Protein AF-A0AAV0WDA2-F1 (afdb_monomer_lite)

Sequence (108 aa):
MHHARWMSKAIYCLKIFIVRQEFKINKREYDSVRDICIFIVRCYVKAWFNAPNACVAPRQDLQFLRDLYAYKTIDEKLSEVTQKKFINHLWYLFPESVGFAFFDSDIF

Secondary structure (DSSP, 8-state):
--TTHHHHHHHHHHHHHHTGGGS---HHHHHHHHHHHHHIIIIIHHHHHHTT-TTTHHHHHHHHHHHHHHHTTT-HHHHHHHHHHHHTTGGG-SHHHHGGGGG-TTT-

pLDDT: mean 89.72, std 11.01, range [35.59, 97.31]

Structure (mmCIF, N/CA/C/O backbone):
data_AF-A0AAV0WDA2-F1
#
_entry.id   AF-A0AAV0WDA2-F1
#
loop_
_atom_site.group_PDB
_atom_site.id
_atom_site.type_symbol
_atom_site.label_atom_id
_atom_site.label_alt_id
_atom_site.label_comp_id
_atom_site.label_asym_id
_atom_site.label_entity_id
_atom_site.label_seq_id
_atom_site.pdbx_PDB_ins_code
_atom_site.Cartn_x
_atom_site.Cartn_y
_atom_site.Cartn_z
_atom_site.occupancy
_atom_site.B_iso_or_equiv
_atom_site.auth_seq_id
_atom_site.auth_comp_id
_atom_site.auth_asym_id
_atom_site.auth_atom_id
_atom_site.pdbx_PDB_model_num
ATOM 1 N N . MET A 1 1 ? 19.335 -7.740 2.708 1.00 35.59 1 MET A N 1
ATOM 2 C CA . MET A 1 1 ? 18.811 -8.717 3.696 1.00 35.59 1 MET A CA 1
ATOM 3 C C . MET A 1 1 ? 18.031 -7.937 4.768 1.00 35.59 1 MET A C 1
ATOM 5 O O . MET A 1 1 ? 18.664 -7.206 5.506 1.00 35.59 1 MET A O 1
ATOM 9 N N . HIS A 1 2 ? 16.703 -7.852 4.910 1.00 41.25 2 HIS A N 1
ATOM 10 C CA . HIS A 1 2 ? 15.497 -8.270 4.186 1.00 41.25 2 HIS A CA 1
ATOM 11 C C . HIS A 1 2 ? 14.549 -7.047 4.143 1.00 41.25 2 HIS A C 1
ATOM 13 O O . HIS A 1 2 ? 14.197 -6.508 5.194 1.00 41.25 2 HIS A O 1
ATOM 19 N N . HIS A 1 3 ? 14.049 -6.663 2.966 1.00 46.56 3 HIS A N 1
ATOM 20 C CA . HIS A 1 3 ? 12.978 -5.661 2.802 1.00 46.56 3 HIS A CA 1
ATOM 21 C C . HIS A 1 3 ? 11.584 -6.169 3.259 1.00 46.56 3 HIS A C 1
ATOM 23 O O . HIS A 1 3 ? 10.570 -5.516 3.042 1.00 46.56 3 HIS A O 1
ATOM 29 N N . ALA A 1 4 ? 11.526 -7.302 3.973 1.00 52.19 4 ALA A N 1
ATOM 30 C CA . ALA A 1 4 ? 10.305 -7.961 4.453 1.00 52.19 4 ALA A CA 1
ATOM 31 C C . ALA A 1 4 ? 9.660 -7.309 5.697 1.00 52.19 4 ALA A C 1
ATOM 33 O O . ALA A 1 4 ? 8.603 -7.743 6.154 1.00 52.19 4 ALA A O 1
ATOM 34 N N . ARG A 1 5 ? 10.278 -6.267 6.276 1.00 62.31 5 ARG A N 1
ATOM 35 C CA . ARG A 1 5 ? 9.825 -5.663 7.546 1.00 62.31 5 ARG A CA 1
ATOM 36 C C . ARG A 1 5 ? 8.466 -4.969 7.468 1.00 62.31 5 ARG A C 1
ATOM 38 O O . ARG A 1 5 ? 7.847 -4.781 8.510 1.00 62.31 5 ARG A O 1
ATOM 45 N N . TRP A 1 6 ? 8.024 -4.543 6.286 1.00 82.44 6 TRP A N 1
ATOM 46 C CA . TRP A 1 6 ? 6.726 -3.879 6.142 1.00 82.44 6 TRP A CA 1
ATOM 47 C C . TRP A 1 6 ? 5.584 -4.871 5.895 1.00 82.44 6 TRP A C 1
ATOM 49 O O . TRP A 1 6 ? 4.530 -4.735 6.507 1.00 82.44 6 TRP A O 1
ATOM 59 N N . MET A 1 7 ? 5.822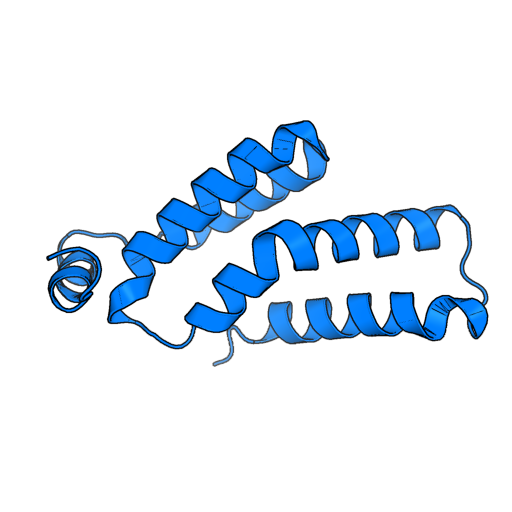 -5.933 5.119 1.00 88.19 7 MET A N 1
ATOM 60 C CA . MET A 1 7 ? 4.832 -6.990 4.868 1.00 88.19 7 MET A CA 1
ATOM 61 C C . MET A 1 7 ? 4.371 -7.656 6.171 1.00 88.19 7 MET A C 1
ATOM 63 O O . MET A 1 7 ? 3.175 -7.791 6.415 1.00 88.19 7 MET A O 1
ATOM 67 N N . SER A 1 8 ? 5.310 -8.008 7.057 1.00 90.12 8 SER A N 1
ATOM 68 C CA . SER A 1 8 ? 4.970 -8.614 8.350 1.00 90.12 8 SER A CA 1
ATOM 69 C C . SER A 1 8 ? 4.148 -7.678 9.241 1.00 90.12 8 SER A C 1
ATOM 71 O O . SER A 1 8 ? 3.209 -8.128 9.896 1.00 90.12 8 SER A O 1
ATOM 73 N N . LYS A 1 9 ? 4.443 -6.371 9.222 1.00 92.19 9 LYS A N 1
ATOM 74 C CA . LYS A 1 9 ? 3.654 -5.350 9.927 1.00 92.19 9 LYS A CA 1
ATOM 75 C 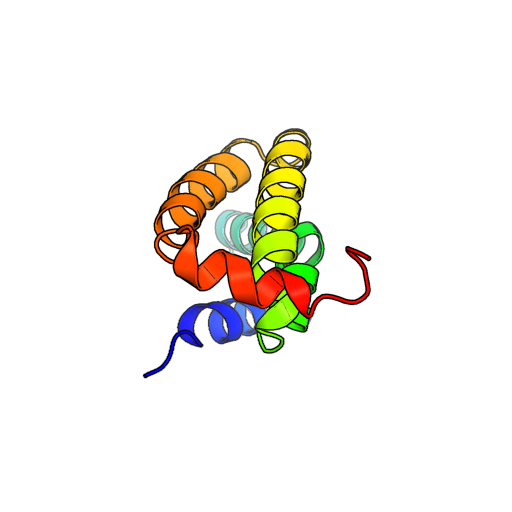C . LYS A 1 9 ? 2.252 -5.216 9.342 1.00 92.19 9 LYS A C 1
ATOM 77 O O . LYS A 1 9 ? 1.300 -5.160 10.110 1.00 92.19 9 LYS A O 1
ATOM 82 N N . ALA A 1 10 ? 2.117 -5.232 8.016 1.00 93.75 10 ALA A N 1
ATOM 83 C CA . ALA A 1 10 ? 0.819 -5.182 7.353 1.00 93.75 10 ALA A CA 1
ATOM 84 C C . ALA A 1 10 ? -0.063 -6.377 7.752 1.00 93.75 10 ALA A C 1
ATOM 86 O O . ALA A 1 10 ? -1.198 -6.191 8.189 1.00 93.75 10 ALA A O 1
ATOM 87 N N . ILE A 1 11 ? 0.486 -7.597 7.709 1.00 95.00 11 ILE A N 1
ATOM 88 C CA . ILE A 1 11 ? -0.211 -8.806 8.176 1.00 95.00 11 ILE A CA 1
ATOM 89 C C . ILE A 1 11 ? -0.600 -8.674 9.653 1.00 95.00 11 ILE A C 1
ATOM 91 O O . ILE A 1 11 ? -1.702 -9.056 10.037 1.00 95.00 11 ILE A O 1
ATOM 95 N N . TYR A 1 12 ? 0.289 -8.141 10.493 1.00 94.56 12 TYR A N 1
ATOM 96 C CA . TYR A 1 12 ? 0.017 -7.983 11.918 1.00 94.56 12 TYR A CA 1
ATOM 97 C C . TYR A 1 12 ? -1.115 -6.984 12.189 1.00 94.56 12 TYR A C 1
ATOM 99 O O . TYR A 1 12 ? -2.008 -7.290 12.974 1.00 94.56 12 TYR A O 1
ATOM 107 N N . CYS A 1 13 ? -1.143 -5.843 11.495 1.00 94.88 13 CYS A N 1
ATOM 108 C CA . CYS A 1 13 ? -2.250 -4.887 11.574 1.00 94.88 13 CYS A CA 1
ATOM 109 C C . CYS A 1 13 ? -3.584 -5.533 11.174 1.00 94.88 13 CYS A C 1
ATOM 111 O O . CYS A 1 13 ? -4.563 -5.396 11.906 1.00 94.88 13 CYS A O 1
ATOM 113 N N . LEU A 1 14 ? -3.604 -6.300 10.076 1.00 96.62 14 LEU A N 1
ATOM 114 C CA . LEU A 1 14 ? -4.795 -7.041 9.645 1.00 96.62 14 LEU A CA 1
ATOM 115 C C . LEU A 1 14 ? -5.251 -8.047 10.708 1.00 96.62 14 LEU A C 1
ATOM 117 O O . LEU A 1 14 ? -6.436 -8.109 11.024 1.00 96.62 14 LEU A O 1
ATOM 121 N N . LYS A 1 15 ? -4.316 -8.801 11.301 1.00 96.44 15 LYS A N 1
ATOM 122 C CA . LYS A 1 15 ? -4.618 -9.736 12.393 1.00 96.44 15 LYS A CA 1
ATOM 123 C C . LYS A 1 15 ? -5.224 -9.015 13.592 1.00 96.44 15 LYS A C 1
ATOM 125 O O . LYS A 1 15 ? -6.297 -9.418 14.024 1.00 96.44 15 LYS A O 1
ATOM 130 N N . ILE A 1 16 ? -4.592 -7.939 14.078 1.00 96.06 16 ILE A N 1
ATOM 131 C CA . ILE A 1 16 ? -5.128 -7.128 15.185 1.00 96.06 16 ILE A CA 1
ATOM 132 C C . ILE A 1 16 ? -6.560 -6.705 14.871 1.00 96.06 16 ILE A C 1
ATOM 134 O O . ILE A 1 16 ? -7.430 -6.836 15.724 1.00 96.06 16 ILE A O 1
ATOM 138 N N . PHE A 1 17 ? -6.822 -6.235 13.650 1.00 96.56 17 PHE A N 1
ATOM 139 C CA . PHE A 1 17 ? -8.159 -5.806 13.269 1.00 96.56 17 PHE A CA 1
ATOM 140 C C . PHE A 1 17 ? -9.165 -6.962 13.238 1.00 96.56 17 PHE A C 1
ATOM 142 O O . PHE A 1 17 ? -10.296 -6.791 13.685 1.00 96.56 17 PHE A O 1
ATOM 149 N N . ILE A 1 18 ? -8.787 -8.150 12.761 1.00 97.00 18 ILE A N 1
ATOM 150 C CA . ILE A 1 18 ? -9.683 -9.318 12.720 1.00 97.00 18 ILE A CA 1
ATOM 151 C C . ILE A 1 18 ? -10.090 -9.743 14.136 1.00 97.00 18 ILE A C 1
ATOM 153 O O . ILE A 1 18 ? -11.280 -9.855 14.413 1.00 97.00 18 ILE A O 1
ATOM 157 N N . VAL A 1 19 ? -9.123 -9.908 15.043 1.00 96.44 19 VAL A N 1
ATOM 158 C CA . VAL A 1 19 ? -9.356 -10.368 16.429 1.00 96.44 19 VAL A CA 1
ATOM 159 C C . VAL A 1 19 ? -9.534 -9.219 17.430 1.00 96.44 19 VAL A C 1
ATOM 161 O O . VAL A 1 19 ? -9.395 -9.401 18.634 1.00 96.44 19 VAL A O 1
ATOM 164 N N . ARG A 1 20 ? -9.868 -8.015 16.953 1.00 95.69 20 ARG A N 1
ATOM 165 C CA . ARG A 1 20 ? -9.931 -6.782 17.763 1.00 95.69 20 ARG A CA 1
ATOM 166 C C . ARG A 1 20 ? -10.865 -6.849 18.974 1.00 95.69 20 ARG A C 1
ATOM 168 O O . ARG A 1 20 ? -10.666 -6.090 19.912 1.00 95.69 20 ARG A O 1
ATOM 175 N N . GLN A 1 21 ? -11.875 -7.720 18.946 1.00 94.00 21 GLN A N 1
ATOM 176 C CA . GLN A 1 21 ? -12.832 -7.894 20.047 1.00 94.00 21 GLN A CA 1
ATOM 177 C C . GLN A 1 21 ? -12.206 -8.572 21.275 1.00 94.00 21 GLN A C 1
ATOM 179 O O . GLN A 1 21 ? -12.662 -8.338 22.389 1.00 94.00 21 GLN A O 1
ATOM 184 N N . GLU A 1 22 ? -11.117 -9.320 21.087 1.00 94.81 22 GLU A N 1
ATOM 185 C CA . GLU A 1 22 ? -10.402 -10.023 22.160 1.00 94.81 22 GLU A CA 1
ATOM 186 C C . GLU A 1 22 ? -9.420 -9.112 22.921 1.00 94.81 22 GLU A C 1
ATOM 188 O O . GLU A 1 22 ? -8.840 -9.505 23.933 1.00 94.81 22 GLU A O 1
ATOM 193 N N . PHE A 1 23 ? -9.211 -7.879 22.447 1.00 90.62 23 PHE A N 1
ATOM 194 C CA . PHE A 1 23 ? -8.252 -6.935 23.012 1.00 90.62 23 PHE A CA 1
ATOM 195 C C . PHE A 1 23 ? -8.944 -5.698 23.583 1.00 90.62 23 PHE A C 1
ATOM 197 O O . PHE A 1 23 ? -9.913 -5.175 23.035 1.00 90.62 23 PHE A O 1
ATOM 204 N N . LYS A 1 24 ? -8.374 -5.149 24.658 1.00 93.38 24 LYS A N 1
ATOM 205 C CA . LYS A 1 24 ? -8.767 -3.839 25.191 1.00 93.38 24 LYS A CA 1
ATOM 206 C C . LYS A 1 24 ? -8.133 -2.727 24.354 1.00 93.38 24 LYS A C 1
ATOM 208 O O . LYS A 1 24 ? -7.118 -2.164 24.745 1.00 93.38 24 LYS A O 1
ATOM 213 N N . ILE A 1 25 ? -8.722 -2.453 23.195 1.00 93.25 25 ILE A N 1
ATOM 214 C CA . ILE A 1 25 ? -8.275 -1.413 22.262 1.00 93.25 25 ILE A CA 1
ATOM 215 C C . ILE A 1 25 ? -9.085 -0.143 22.518 1.00 93.25 25 ILE A C 1
ATOM 217 O O . ILE A 1 25 ? -10.317 -0.168 22.509 1.00 93.25 25 ILE A O 1
ATOM 221 N N . ASN A 1 26 ? -8.409 0.983 22.742 1.00 95.88 26 ASN A N 1
ATOM 222 C CA . ASN A 1 26 ? -9.095 2.265 22.877 1.00 95.88 26 ASN A CA 1
ATOM 223 C C . ASN A 1 26 ? -9.517 2.821 21.503 1.00 95.88 26 ASN A C 1
ATOM 225 O O . ASN A 1 26 ? -9.030 2.396 20.456 1.00 95.88 26 ASN A O 1
ATOM 229 N N . LYS A 1 27 ? -10.413 3.816 21.486 1.00 96.12 27 LYS A N 1
ATOM 230 C CA . LYS A 1 27 ? -10.955 4.372 20.233 1.00 96.12 27 LYS A CA 1
ATOM 231 C C . LYS A 1 27 ? -9.865 4.846 19.261 1.00 96.12 27 LYS A C 1
ATOM 233 O O . LYS A 1 27 ? -9.945 4.572 18.070 1.00 96.12 27 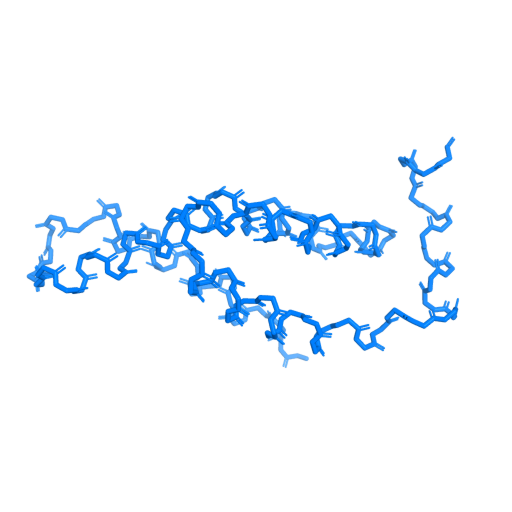LYS A O 1
ATOM 238 N N . ARG A 1 28 ? -8.823 5.510 19.768 1.00 96.62 28 ARG A N 1
ATOM 239 C CA . ARG A 1 28 ? -7.726 6.030 18.941 1.00 96.62 28 ARG A CA 1
ATOM 240 C C . ARG A 1 28 ? -6.918 4.904 18.295 1.00 96.62 28 ARG A C 1
ATOM 242 O O . ARG A 1 28 ? -6.544 5.009 17.128 1.00 96.62 28 ARG A O 1
ATOM 249 N N . GLU A 1 29 ? -6.626 3.853 19.051 1.00 95.62 29 GLU A N 1
ATOM 250 C CA . GLU A 1 29 ? -5.923 2.671 18.547 1.00 95.62 29 GLU A CA 1
ATOM 251 C C . GLU A 1 29 ? -6.771 1.935 17.512 1.00 95.62 29 GLU A C 1
ATOM 253 O O . GLU A 1 29 ? -6.260 1.574 16.454 1.00 95.62 29 GLU A O 1
ATOM 258 N N . TYR A 1 30 ? -8.070 1.780 17.780 1.00 96.56 30 TYR A N 1
ATOM 259 C CA . TYR A 1 30 ? -9.018 1.183 16.846 1.00 96.56 30 TYR A CA 1
ATOM 260 C C . TYR A 1 30 ? -9.028 1.934 15.514 1.00 96.56 30 TYR A C 1
ATOM 262 O O . TYR A 1 30 ? -8.849 1.314 14.468 1.00 96.56 30 TYR A O 1
ATOM 270 N N . ASP A 1 31 ? -9.194 3.260 15.555 1.00 96.25 31 ASP A N 1
ATOM 271 C CA . ASP A 1 31 ? -9.225 4.101 14.358 1.00 96.25 31 ASP A CA 1
ATOM 272 C C . ASP A 1 31 ? -7.896 3.998 13.590 1.00 96.25 31 ASP A C 1
ATOM 274 O O . ASP A 1 31 ? -7.895 3.723 12.394 1.00 96.25 31 ASP A O 1
ATOM 278 N N . SER A 1 32 ? -6.756 4.064 14.286 1.00 94.62 32 SER A N 1
ATOM 279 C CA . SER A 1 32 ? -5.434 3.943 13.649 1.00 94.62 32 SER A CA 1
ATOM 280 C C . SER A 1 32 ? -5.222 2.584 12.965 1.00 94.62 32 SER A C 1
ATOM 282 O O . SER A 1 32 ? -4.700 2.520 11.851 1.00 94.62 32 SER A O 1
ATOM 284 N N . VAL A 1 33 ? -5.618 1.480 13.614 1.00 96.06 33 VAL A N 1
ATOM 285 C CA . VAL A 1 33 ? -5.511 0.133 13.028 1.00 96.06 33 VAL A CA 1
ATOM 286 C C . VAL A 1 33 ? -6.478 -0.017 11.855 1.00 96.06 33 VAL A C 1
ATOM 288 O O . VAL A 1 33 ? -6.088 -0.570 10.826 1.00 96.06 33 VAL A O 1
ATOM 291 N N . ARG A 1 34 ? -7.710 0.493 11.978 1.00 96.56 34 ARG A N 1
ATOM 292 C CA . ARG A 1 34 ? -8.704 0.499 10.898 1.00 96.56 34 ARG A CA 1
ATOM 293 C C . ARG A 1 34 ? -8.152 1.195 9.659 1.00 96.56 34 ARG A C 1
ATOM 295 O O . ARG A 1 34 ? -8.183 0.606 8.582 1.00 96.56 34 ARG A O 1
ATOM 302 N N . ASP A 1 35 ? -7.637 2.409 9.814 1.00 96.44 35 ASP A N 1
ATOM 303 C CA . ASP A 1 35 ? -7.205 3.246 8.694 1.00 96.44 35 ASP A CA 1
ATOM 304 C C . ASP A 1 35 ? -6.016 2.601 7.957 1.00 96.44 35 ASP A C 1
ATOM 306 O O . ASP A 1 35 ? -6.010 2.503 6.727 1.00 96.44 35 ASP A O 1
ATOM 310 N N . ILE A 1 36 ? -5.069 2.015 8.704 1.00 95.94 36 ILE A N 1
ATOM 311 C CA . ILE A 1 36 ? -3.974 1.217 8.131 1.00 95.94 36 ILE A CA 1
ATOM 312 C C . ILE A 1 36 ? -4.499 -0.034 7.413 1.00 95.94 36 ILE A C 1
ATOM 314 O O . ILE A 1 36 ? -4.014 -0.360 6.332 1.00 95.94 36 ILE A O 1
ATOM 318 N N . CYS A 1 37 ? -5.484 -0.744 7.968 1.00 97.00 37 CYS A N 1
ATOM 319 C CA . CYS A 1 37 ? -6.055 -1.926 7.317 1.00 97.00 37 CYS A CA 1
ATOM 320 C C . CYS A 1 37 ? -6.763 -1.575 6.004 1.00 97.00 37 CYS A C 1
ATOM 322 O O . CYS A 1 37 ? -6.587 -2.285 5.013 1.00 97.00 37 CYS A O 1
ATOM 324 N N . ILE A 1 38 ? -7.511 -0.467 5.969 1.00 96.94 38 ILE A N 1
ATOM 325 C CA . ILE A 1 38 ? -8.151 0.033 4.745 1.00 96.94 38 ILE A CA 1
ATOM 326 C C . ILE A 1 38 ? -7.085 0.345 3.695 1.00 96.94 38 ILE A C 1
ATOM 328 O O . ILE A 1 38 ? -7.196 -0.128 2.564 1.00 96.94 38 ILE A O 1
ATOM 332 N N . PHE A 1 39 ? -6.026 1.060 4.075 1.00 96.69 39 PHE A N 1
ATOM 333 C CA . PHE A 1 39 ? -4.900 1.343 3.189 1.00 96.69 39 PHE A CA 1
ATOM 334 C C . PHE A 1 39 ? -4.245 0.063 2.650 1.00 96.69 39 PHE A C 1
ATOM 336 O O . PHE A 1 39 ? -3.971 -0.045 1.451 1.00 96.69 39 PHE A O 1
ATOM 343 N N . ILE A 1 40 ? -4.019 -0.929 3.520 1.00 96.12 40 ILE A N 1
ATOM 344 C CA . ILE A 1 40 ? -3.402 -2.195 3.125 1.00 96.12 40 ILE A CA 1
ATOM 345 C C . ILE A 1 40 ? -4.237 -2.866 2.037 1.00 96.12 40 ILE A C 1
ATOM 347 O O . ILE A 1 40 ? -3.705 -3.211 0.985 1.00 96.12 40 ILE A O 1
ATOM 351 N N . VAL A 1 41 ? -5.541 -3.008 2.269 1.00 95.50 41 VAL A N 1
ATOM 352 C CA . VAL A 1 41 ? -6.450 -3.685 1.337 1.00 95.50 41 VAL A CA 1
ATOM 353 C C . VAL A 1 41 ? -6.621 -2.897 0.036 1.00 95.50 41 VAL A C 1
ATOM 355 O O . VAL A 1 41 ? -6.634 -3.495 -1.036 1.00 95.50 41 VAL A O 1
ATOM 358 N N . ARG A 1 42 ? -6.744 -1.567 0.109 1.00 94.94 42 ARG A N 1
ATOM 359 C CA . ARG A 1 42 ? -7.017 -0.711 -1.058 1.00 94.94 42 ARG A CA 1
ATOM 360 C C . ARG A 1 42 ? -5.801 -0.506 -1.956 1.00 94.94 42 ARG A C 1
ATOM 362 O O . ARG A 1 42 ? -5.967 -0.459 -3.169 1.00 94.94 42 ARG A O 1
ATOM 369 N N . CYS A 1 43 ? -4.612 -0.371 -1.375 1.00 94.50 43 CYS A N 1
ATOM 370 C CA . CYS A 1 43 ? -3.411 0.019 -2.112 1.00 94.50 43 CYS A CA 1
ATOM 371 C C . CYS A 1 43 ? -2.311 -1.042 -2.015 1.00 94.50 43 CYS A C 1
ATOM 373 O O . CYS A 1 43 ? -1.764 -1.474 -3.027 1.00 94.50 43 CYS A O 1
ATOM 375 N N . TYR A 1 44 ? -1.953 -1.458 -0.798 1.00 93.69 44 TYR A N 1
ATOM 37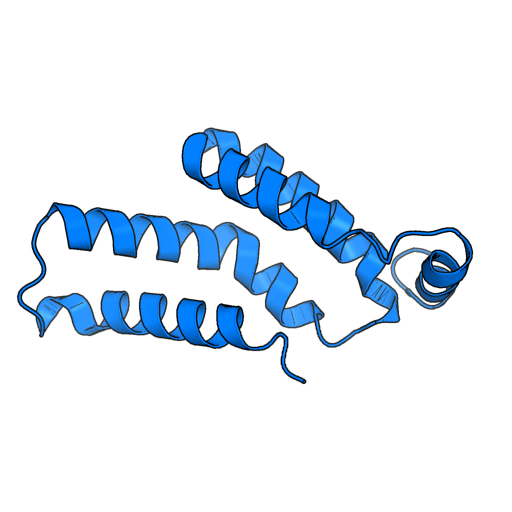6 C CA . TYR A 1 44 ? -0.697 -2.180 -0.575 1.00 93.69 44 TYR A CA 1
ATOM 377 C C . TYR A 1 44 ? -0.727 -3.648 -1.013 1.00 93.69 44 TYR A C 1
ATOM 379 O O . TYR A 1 44 ? 0.279 -4.138 -1.515 1.00 93.69 44 TYR A O 1
ATOM 387 N N . VAL A 1 45 ? -1.849 -4.360 -0.852 1.00 93.50 45 VAL A N 1
ATOM 388 C CA . VAL A 1 45 ? -1.944 -5.801 -1.164 1.00 93.50 45 VAL A CA 1
ATOM 389 C C . VAL A 1 45 ? -1.579 -6.089 -2.619 1.00 93.50 45 VAL A C 1
ATOM 391 O O . VAL A 1 45 ? -0.832 -7.029 -2.879 1.00 93.50 45 VAL A O 1
ATOM 394 N N . LYS A 1 46 ? -2.041 -5.257 -3.560 1.00 90.38 46 LYS A N 1
ATOM 395 C CA . LYS A 1 46 ? -1.729 -5.415 -4.987 1.00 90.38 46 LYS A CA 1
ATOM 396 C C . LYS A 1 46 ? -0.230 -5.254 -5.261 1.00 90.38 46 LYS A C 1
ATOM 398 O O . LYS A 1 46 ? 0.366 -6.111 -5.906 1.00 90.38 46 LYS A O 1
ATOM 403 N N . ALA A 1 47 ? 0.378 -4.192 -4.731 1.00 91.06 47 ALA A N 1
ATOM 404 C CA . ALA A 1 47 ? 1.814 -3.950 -4.870 1.00 91.06 47 ALA A CA 1
ATOM 405 C C . ALA A 1 47 ? 2.646 -5.052 -4.195 1.00 91.06 47 ALA A C 1
ATOM 407 O O . ALA A 1 47 ? 3.648 -5.507 -4.737 1.00 91.06 47 ALA A O 1
ATOM 408 N N . TRP A 1 48 ? 2.205 -5.532 -3.030 1.00 91.12 48 TRP A N 1
ATOM 409 C CA . TRP A 1 48 ? 2.854 -6.628 -2.320 1.00 91.12 48 TRP A CA 1
ATOM 410 C C . TRP A 1 48 ? 2.817 -7.931 -3.127 1.00 91.12 48 TRP A C 1
ATOM 412 O O . TRP A 1 48 ? 3.859 -8.566 -3.281 1.00 91.12 48 TRP A O 1
ATOM 422 N N . PHE A 1 49 ? 1.663 -8.317 -3.673 1.00 90.44 49 PHE A N 1
ATOM 423 C CA . PHE A 1 49 ? 1.525 -9.579 -4.403 1.00 90.44 49 PHE A CA 1
ATOM 424 C C . PHE A 1 49 ? 2.466 -9.666 -5.616 1.00 90.44 49 PHE A C 1
ATOM 426 O O . PHE A 1 49 ? 3.025 -10.725 -5.888 1.00 90.44 49 PHE A O 1
ATOM 433 N N . ASN A 1 50 ? 2.705 -8.536 -6.288 1.00 88.62 50 ASN A N 1
ATOM 434 C CA . ASN A 1 50 ? 3.580 -8.460 -7.460 1.00 88.62 50 ASN A CA 1
ATOM 435 C C . ASN A 1 50 ? 5.057 -8.186 -7.133 1.00 88.62 50 ASN A C 1
ATOM 437 O O . ASN A 1 50 ? 5.897 -8.298 -8.021 1.00 88.62 50 ASN A O 1
ATOM 441 N N . ALA A 1 51 ? 5.400 -7.872 -5.879 1.00 88.50 51 ALA A N 1
ATOM 442 C CA . ALA A 1 51 ? 6.761 -7.510 -5.474 1.00 88.50 51 ALA A CA 1
ATOM 443 C C . ALA A 1 51 ? 7.863 -8.538 -5.835 1.00 88.50 51 ALA A C 1
ATOM 445 O O . ALA A 1 51 ? 8.991 -8.111 -6.080 1.00 88.50 51 ALA A O 1
ATOM 446 N N . PRO A 1 52 ? 7.611 -9.865 -5.872 1.00 89.31 52 PRO A N 1
ATOM 447 C CA . PRO A 1 52 ? 8.628 -10.834 -6.293 1.00 89.31 52 PRO A CA 1
ATOM 448 C C . PRO A 1 52 ? 8.957 -10.802 -7.792 1.00 89.31 52 PRO A C 1
ATOM 450 O O . PRO A 1 52 ? 9.982 -11.351 -8.192 1.00 89.31 52 PRO A O 1
ATOM 453 N N . ASN A 1 53 ? 8.102 -10.207 -8.629 1.00 88.81 53 ASN A N 1
ATOM 454 C CA . ASN A 1 53 ? 8.296 -10.181 -10.073 1.00 88.81 53 ASN A CA 1
ATOM 455 C C . ASN A 1 53 ? 9.067 -8.916 -10.485 1.00 88.81 53 ASN A C 1
ATOM 457 O O . ASN A 1 53 ? 8.512 -7.825 -10.591 1.00 88.81 53 ASN A O 1
ATOM 461 N N . ALA A 1 54 ? 10.369 -9.076 -10.721 1.00 87.31 54 ALA A N 1
ATOM 462 C CA . ALA A 1 54 ? 11.260 -7.964 -11.041 1.00 87.31 54 ALA A CA 1
ATOM 463 C C . ALA A 1 54 ? 10.956 -7.305 -12.398 1.00 87.31 54 ALA A C 1
ATOM 465 O O . ALA A 1 54 ? 11.117 -6.094 -12.525 1.00 87.31 54 ALA A O 1
ATOM 466 N N . CYS A 1 55 ? 10.487 -8.067 -13.393 1.00 89.31 55 CYS A N 1
ATOM 467 C CA . CYS A 1 55 ? 10.233 -7.535 -14.738 1.00 89.31 55 CYS A CA 1
ATOM 468 C C . CYS A 1 55 ? 9.090 -6.512 -14.732 1.00 89.31 55 CYS A C 1
ATOM 470 O O . CYS A 1 55 ? 9.153 -5.504 -15.425 1.00 89.31 55 CYS A O 1
ATOM 472 N N . VAL A 1 56 ? 8.076 -6.729 -13.886 1.00 90.44 56 VAL A N 1
ATOM 473 C CA . VAL A 1 56 ? 6.925 -5.819 -13.759 1.00 90.44 56 VAL A CA 1
ATOM 474 C C . VAL A 1 56 ? 7.161 -4.682 -12.763 1.00 90.44 56 VAL A C 1
ATOM 476 O O . VAL A 1 56 ? 6.335 -3.772 -12.676 1.00 90.44 56 VAL A O 1
ATOM 479 N N . ALA A 1 57 ? 8.253 -4.722 -11.989 1.00 89.88 57 ALA A N 1
ATOM 480 C CA . ALA A 1 57 ? 8.489 -3.794 -10.883 1.00 89.88 57 ALA A CA 1
ATOM 481 C C . ALA A 1 57 ? 8.394 -2.313 -11.307 1.00 89.88 57 ALA A C 1
ATOM 483 O O . ALA A 1 57 ? 7.663 -1.575 -10.642 1.00 89.88 57 ALA A O 1
ATOM 484 N N . PRO A 1 58 ? 8.972 -1.874 -12.449 1.00 90.88 58 PRO A N 1
ATOM 485 C CA . PRO A 1 58 ? 8.876 -0.475 -12.860 1.00 90.88 58 PRO A CA 1
ATOM 486 C C . PRO A 1 58 ? 7.441 0.006 -13.088 1.00 90.88 58 PRO A C 1
ATOM 488 O O . PRO A 1 58 ? 7.038 1.055 -12.583 1.00 90.88 58 PRO A O 1
ATOM 491 N N . ARG A 1 59 ? 6.632 -0.782 -13.804 1.00 90.81 59 ARG A N 1
ATOM 492 C CA . ARG A 1 59 ? 5.223 -0.460 -14.052 1.00 90.81 59 ARG A CA 1
ATOM 493 C C . ARG A 1 59 ? 4.406 -0.527 -12.765 1.00 90.81 59 ARG A C 1
ATOM 495 O O . ARG A 1 59 ? 3.581 0.354 -12.533 1.00 90.81 59 ARG A O 1
ATOM 502 N N . GLN A 1 60 ? 4.619 -1.548 -11.934 1.00 92.00 60 GLN A N 1
ATOM 503 C CA . GLN A 1 60 ? 3.886 -1.720 -10.676 1.00 92.00 60 GLN A CA 1
ATOM 504 C C . GLN A 1 60 ? 4.160 -0.582 -9.693 1.00 92.00 60 GLN A C 1
ATOM 506 O O . GLN A 1 60 ? 3.224 -0.107 -9.056 1.00 92.00 60 GLN A O 1
ATOM 511 N N . ASP A 1 61 ? 5.393 -0.093 -9.606 1.00 92.25 61 ASP A N 1
ATOM 512 C CA . ASP A 1 61 ? 5.739 1.007 -8.709 1.00 92.25 61 ASP A CA 1
ATOM 513 C C . ASP A 1 61 ? 5.115 2.335 -9.156 1.00 92.25 61 ASP A C 1
ATOM 515 O O . ASP A 1 61 ? 4.550 3.070 -8.340 1.00 92.25 61 ASP A O 1
ATOM 519 N N . LEU A 1 62 ? 5.122 2.622 -10.462 1.00 92.19 62 LEU A N 1
ATOM 520 C CA . LEU A 1 62 ? 4.418 3.782 -11.021 1.00 92.19 62 LEU A CA 1
ATOM 521 C C . LEU A 1 62 ? 2.896 3.659 -10.852 1.00 92.19 62 LEU A C 1
ATOM 523 O O . LEU A 1 62 ? 2.214 4.629 -10.509 1.00 92.19 62 LEU A O 1
ATOM 527 N N . GLN A 1 63 ? 2.357 2.454 -11.041 1.00 93.56 63 GLN A N 1
ATOM 528 C CA . GLN A 1 63 ? 0.950 2.154 -10.803 1.00 93.56 63 GLN A CA 1
ATOM 529 C C . GLN A 1 63 ? 0.580 2.361 -9.331 1.00 93.56 63 GLN A C 1
ATOM 531 O O . GLN A 1 63 ? -0.446 2.972 -9.034 1.00 93.56 63 GLN A O 1
ATOM 536 N N . PHE A 1 64 ? 1.430 1.916 -8.408 1.00 95.19 64 PHE A N 1
ATOM 537 C CA . PHE A 1 64 ? 1.229 2.102 -6.980 1.00 95.19 64 PHE A CA 1
ATOM 538 C C . PHE A 1 64 ? 1.262 3.585 -6.599 1.00 95.19 64 PHE A C 1
ATOM 540 O O . PHE A 1 64 ? 0.391 4.027 -5.856 1.00 95.19 64 PHE A O 1
ATOM 547 N N . LEU A 1 65 ? 2.171 4.392 -7.163 1.00 95.50 65 LEU A N 1
ATOM 548 C CA . LEU A 1 65 ? 2.146 5.852 -6.992 1.00 95.50 65 LEU A CA 1
ATOM 549 C C . LEU A 1 65 ? 0.818 6.475 -7.443 1.00 95.50 65 LEU A C 1
ATOM 551 O O . LEU A 1 65 ? 0.270 7.327 -6.740 1.00 95.50 65 LEU A O 1
ATOM 555 N N . ARG A 1 66 ? 0.280 6.041 -8.589 1.00 95.56 66 ARG A N 1
ATOM 556 C CA . ARG A 1 66 ? -1.030 6.496 -9.078 1.00 95.56 66 ARG A CA 1
ATOM 557 C C . ARG A 1 66 ? -2.153 6.111 -8.115 1.00 95.56 66 ARG A C 1
ATOM 559 O O . ARG A 1 66 ? -3.010 6.940 -7.813 1.00 95.56 66 ARG A O 1
ATOM 566 N N . ASP A 1 67 ? -2.134 4.879 -7.618 1.00 96.06 67 ASP A N 1
ATOM 567 C CA . ASP A 1 67 ? -3.133 4.377 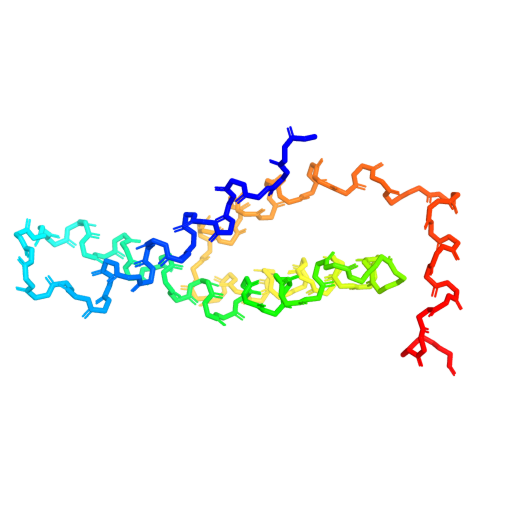-6.672 1.00 96.06 67 ASP A CA 1
ATOM 568 C C . ASP A 1 67 ? -3.059 5.142 -5.340 1.00 96.06 67 ASP A C 1
ATOM 570 O O . ASP A 1 67 ? -4.091 5.512 -4.781 1.00 96.06 67 ASP A O 1
ATOM 574 N N . LEU A 1 68 ? -1.851 5.474 -4.869 1.00 96.56 68 LEU A N 1
ATOM 575 C CA . LEU A 1 68 ? -1.652 6.348 -3.714 1.00 96.56 68 LEU A CA 1
ATOM 576 C C . LEU A 1 68 ? -2.219 7.748 -3.962 1.00 96.56 68 LEU A C 1
ATOM 578 O O . LEU A 1 68 ? -2.910 8.282 -3.096 1.00 96.56 68 LEU A O 1
ATOM 582 N N . TYR A 1 69 ? -1.967 8.342 -5.130 1.00 96.38 69 TYR A N 1
ATOM 583 C CA . TYR A 1 69 ? -2.514 9.654 -5.477 1.00 96.38 69 TYR A CA 1
ATOM 584 C C . TYR A 1 69 ? -4.048 9.652 -5.463 1.00 96.38 69 TYR A C 1
ATOM 586 O O . TYR A 1 69 ? -4.653 10.524 -4.843 1.00 96.38 69 TYR A O 1
ATOM 594 N N . ALA A 1 70 ? -4.683 8.631 -6.045 1.00 96.94 70 ALA A N 1
ATOM 595 C CA . ALA A 1 70 ? -6.136 8.467 -5.993 1.00 96.94 70 ALA A CA 1
ATOM 596 C C . ALA A 1 70 ? -6.655 8.263 -4.555 1.00 96.94 70 ALA A C 1
ATOM 598 O O . ALA A 1 70 ? -7.708 8.793 -4.188 1.00 96.94 70 ALA A O 1
ATOM 599 N N . TYR A 1 71 ? -5.892 7.558 -3.711 1.00 97.31 71 TYR A N 1
ATOM 600 C CA . TYR A 1 71 ? -6.228 7.319 -2.304 1.00 97.31 71 TYR A CA 1
ATOM 601 C C . TYR A 1 71 ? -6.288 8.599 -1.454 1.00 97.31 71 TYR A C 1
ATOM 603 O O . TYR A 1 71 ? -6.890 8.574 -0.381 1.00 97.31 71 TYR A O 1
ATOM 611 N N . LYS A 1 72 ? -5.766 9.741 -1.936 1.00 96.81 72 LYS A N 1
ATOM 612 C CA . LYS A 1 72 ? -5.950 11.042 -1.264 1.00 96.81 72 LYS A CA 1
ATOM 613 C C . LYS A 1 72 ? -7.422 11.379 -1.008 1.00 96.81 72 LYS A C 1
ATOM 615 O O . LYS A 1 72 ? -7.726 12.042 -0.027 1.00 96.81 72 LYS A O 1
ATOM 620 N N . THR A 1 73 ? -8.325 10.898 -1.864 1.00 96.88 73 THR A N 1
ATOM 621 C CA . THR A 1 73 ? -9.780 11.087 -1.714 1.00 96.88 73 THR A CA 1
ATOM 622 C C . THR A 1 73 ? -10.376 10.361 -0.503 1.00 96.88 73 THR A C 1
ATOM 624 O O . THR A 1 73 ? -11.471 10.707 -0.069 1.00 96.88 73 THR A O 1
ATOM 627 N N . ILE A 1 74 ? -9.672 9.361 0.038 1.00 95.50 74 ILE A N 1
ATOM 628 C CA . ILE A 1 74 ? -10.090 8.562 1.196 1.00 95.50 74 ILE A CA 1
ATOM 629 C C . ILE A 1 74 ? -9.336 9.018 2.449 1.00 95.50 74 ILE A C 1
ATOM 631 O O . ILE A 1 74 ? -9.953 9.258 3.483 1.00 95.50 74 ILE A O 1
ATOM 635 N N . ASP A 1 75 ? -8.010 9.136 2.356 1.00 97.00 75 ASP A N 1
ATOM 636 C CA . ASP A 1 75 ? -7.146 9.608 3.440 1.00 97.00 75 ASP A CA 1
ATOM 637 C C . ASP A 1 75 ? -5.939 10.350 2.852 1.00 97.00 75 ASP A C 1
ATOM 639 O O . ASP A 1 75 ? -4.924 9.762 2.457 1.00 97.00 75 ASP A O 1
ATOM 643 N N . GLU A 1 76 ? -6.073 11.673 2.779 1.00 96.94 76 GLU A N 1
ATOM 644 C CA . GLU A 1 76 ? -5.053 12.576 2.251 1.00 96.94 76 GLU A CA 1
ATOM 645 C C . GLU A 1 76 ? -3.733 12.455 3.016 1.00 96.94 76 GLU A C 1
ATOM 647 O O . GLU A 1 76 ? -2.669 12.296 2.415 1.00 96.94 76 GLU A O 1
ATOM 652 N N . LYS A 1 77 ? -3.791 12.461 4.350 1.00 96.31 77 LYS A N 1
ATOM 653 C CA . LYS A 1 77 ? -2.596 12.469 5.193 1.00 96.31 77 LYS A CA 1
ATOM 654 C C . LYS A 1 77 ? -1.794 11.183 5.027 1.00 96.31 77 LYS A C 1
ATOM 656 O O . LYS A 1 77 ? -0.574 11.237 4.849 1.00 96.31 77 LYS A O 1
ATOM 661 N N . LEU A 1 78 ? -2.453 10.025 5.089 1.00 95.12 78 LEU A N 1
ATOM 662 C CA . LEU A 1 78 ? -1.782 8.736 4.941 1.00 95.12 78 LEU A CA 1
ATOM 663 C C . LEU A 1 78 ? -1.247 8.548 3.522 1.00 95.12 78 LEU A C 1
ATOM 665 O O . LEU A 1 78 ? -0.126 8.057 3.350 1.00 95.12 78 LEU A O 1
ATOM 669 N N . SER A 1 79 ? -2.011 8.984 2.518 1.00 96.62 79 SER A N 1
ATOM 670 C CA . SER A 1 79 ? -1.570 8.990 1.128 1.00 96.62 79 SER A CA 1
ATOM 671 C C . SER A 1 79 ? -0.279 9.795 0.959 1.00 96.62 79 SER A C 1
ATOM 673 O O . SER A 1 79 ? 0.710 9.271 0.446 1.00 96.62 79 SER A O 1
ATOM 675 N N . GLU A 1 80 ? -0.230 11.035 1.446 1.00 96.38 80 GLU A N 1
ATOM 676 C CA . GLU A 1 80 ? 0.935 11.905 1.276 1.00 96.38 80 GLU A CA 1
ATOM 677 C C . GLU A 1 80 ? 2.182 11.401 1.994 1.00 96.38 80 GLU A C 1
ATOM 679 O O . GLU A 1 80 ? 3.280 11.429 1.430 1.00 96.38 80 GLU A O 1
ATOM 684 N N . VAL A 1 81 ? 2.030 10.922 3.231 1.00 95.25 81 VAL A N 1
ATOM 685 C CA . VAL A 1 81 ? 3.145 10.340 3.990 1.00 95.25 81 VAL A CA 1
ATOM 686 C C . VAL A 1 81 ? 3.689 9.112 3.263 1.00 95.25 81 VAL A C 1
ATOM 688 O O . VAL A 1 81 ? 4.907 8.947 3.150 1.00 95.25 81 VAL A O 1
ATOM 691 N N . THR A 1 82 ? 2.803 8.278 2.721 1.00 93.50 82 THR A N 1
ATOM 692 C CA . THR A 1 82 ? 3.200 7.065 2.006 1.00 93.50 82 THR A CA 1
ATOM 693 C C . THR A 1 82 ? 3.867 7.391 0.674 1.00 93.50 82 THR A C 1
ATOM 695 O O . THR A 1 82 ? 4.919 6.825 0.394 1.00 93.50 82 THR A O 1
ATOM 698 N N . GLN A 1 83 ? 3.341 8.337 -0.112 1.00 94.94 83 GLN A N 1
ATOM 699 C CA . GLN A 1 83 ? 3.964 8.788 -1.366 1.00 94.94 83 GLN A CA 1
ATOM 700 C C . GLN A 1 83 ? 5.373 9.329 -1.125 1.00 94.94 83 GLN A C 1
ATOM 702 O O . GLN A 1 83 ? 6.324 8.876 -1.760 1.00 94.94 83 GLN A O 1
ATOM 707 N N . LYS A 1 84 ? 5.534 10.235 -0.149 1.00 94.50 84 LYS A N 1
ATOM 708 C CA . LYS A 1 84 ? 6.849 10.780 0.226 1.00 94.50 84 LYS A CA 1
ATOM 709 C C . LYS A 1 84 ? 7.819 9.670 0.613 1.00 94.50 84 LYS A C 1
ATOM 711 O O . LYS A 1 84 ? 8.988 9.712 0.240 1.00 94.50 84 LYS A O 1
ATOM 716 N N . LYS A 1 85 ? 7.351 8.655 1.347 1.00 91.88 85 LYS A N 1
ATOM 717 C CA . LYS A 1 85 ? 8.194 7.513 1.704 1.00 91.88 85 LYS A CA 1
ATOM 718 C C . LYS A 1 85 ? 8.541 6.663 0.482 1.00 91.88 85 LYS A C 1
ATOM 720 O O . LYS A 1 85 ? 9.703 6.296 0.334 1.00 91.88 85 LYS A O 1
ATOM 725 N N . PHE A 1 86 ? 7.561 6.378 -0.371 1.00 91.56 86 PHE A N 1
ATOM 726 C CA . PHE A 1 86 ? 7.686 5.491 -1.521 1.00 91.56 86 PHE A CA 1
ATOM 727 C C . PHE A 1 86 ? 8.592 6.053 -2.617 1.00 91.56 86 PHE A C 1
ATOM 729 O O . PHE A 1 86 ? 9.391 5.306 -3.162 1.00 91.56 86 PHE A O 1
ATOM 736 N N . ILE A 1 87 ? 8.575 7.365 -2.867 1.00 90.94 87 ILE A N 1
ATOM 737 C CA . ILE A 1 87 ? 9.470 8.005 -3.849 1.00 90.94 87 ILE A CA 1
ATOM 738 C C . ILE A 1 87 ? 10.949 7.723 -3.536 1.00 90.94 87 ILE A C 1
ATOM 740 O O . ILE A 1 87 ? 11.736 7.471 -4.442 1.00 90.94 87 ILE A O 1
ATOM 744 N N . ASN A 1 88 ? 11.327 7.652 -2.256 1.00 88.12 88 ASN A N 1
ATOM 745 C CA . ASN A 1 88 ? 12.698 7.298 -1.861 1.00 88.12 88 ASN A CA 1
ATOM 746 C C . ASN A 1 88 ? 13.070 5.835 -2.176 1.00 88.12 88 ASN A C 1
ATOM 748 O O . ASN A 1 88 ? 14.246 5.480 -2.153 1.00 88.12 88 ASN A O 1
ATOM 752 N N . HIS A 1 89 ? 12.088 4.970 -2.441 1.00 85.31 89 HIS A N 1
ATOM 753 C CA . HIS A 1 89 ? 12.296 3.584 -2.860 1.00 85.31 89 HIS A CA 1
ATOM 754 C C . HIS A 1 89 ? 12.462 3.435 -4.381 1.00 85.31 89 HIS A C 1
ATOM 756 O O . HIS A 1 89 ? 12.887 2.373 -4.822 1.00 85.31 89 HIS A O 1
ATOM 762 N N . LEU A 1 90 ? 12.231 4.497 -5.161 1.00 88.50 90 LEU A N 1
ATOM 763 C CA . LEU A 1 90 ? 12.361 4.507 -6.624 1.00 88.50 90 LEU A CA 1
ATOM 764 C C . LEU A 1 90 ? 13.790 4.763 -7.116 1.00 88.50 90 LEU A C 1
ATOM 766 O O . LEU A 1 90 ? 14.004 4.989 -8.301 1.00 88.50 90 LEU A O 1
ATOM 770 N N . TRP A 1 91 ? 14.781 4.711 -6.223 1.00 86.25 91 TRP A N 1
ATOM 771 C CA . TRP A 1 91 ? 16.194 4.921 -6.553 1.00 86.25 91 TRP A CA 1
ATOM 772 C C . TRP A 1 91 ? 16.716 3.960 -7.626 1.00 86.25 91 TRP A C 1
ATOM 774 O O . TRP A 1 91 ? 17.719 4.261 -8.259 1.00 86.25 91 TRP A O 1
ATOM 784 N N . TYR A 1 92 ? 16.058 2.812 -7.818 1.00 85.69 92 TYR A N 1
ATOM 785 C CA . TYR A 1 92 ? 16.436 1.833 -8.828 1.00 85.69 92 TYR A CA 1
ATOM 786 C C . TYR A 1 92 ? 15.870 2.152 -10.222 1.00 85.69 92 TYR A C 1
ATOM 788 O O . TYR A 1 92 ? 16.310 1.539 -11.184 1.00 85.69 92 TYR A O 1
ATOM 796 N N . LEU A 1 93 ? 14.927 3.094 -10.367 1.00 84.25 93 LEU A N 1
ATOM 797 C CA . LEU A 1 93 ? 14.352 3.499 -11.658 1.00 84.25 93 LEU A CA 1
ATOM 798 C C . LEU A 1 93 ? 15.292 4.444 -12.424 1.00 84.25 93 LEU A C 1
ATOM 800 O O . LEU A 1 93 ? 14.997 5.619 -12.632 1.00 84.25 93 LEU A O 1
ATOM 804 N N . PHE A 1 94 ? 16.436 3.917 -12.843 1.00 82.88 94 PHE A N 1
ATOM 805 C CA . PHE A 1 94 ? 17.383 4.554 -13.759 1.00 82.88 94 PHE A CA 1
ATOM 806 C C . PHE A 1 94 ? 17.421 3.799 -15.102 1.00 82.88 94 PHE A C 1
ATOM 808 O O . PHE A 1 94 ? 16.922 2.668 -15.169 1.00 82.88 94 PHE A O 1
ATOM 815 N N . PRO A 1 95 ? 17.965 4.396 -16.181 1.00 81.06 95 PRO A N 1
ATOM 816 C CA . PRO A 1 95 ? 17.876 3.847 -17.538 1.00 81.06 95 PRO A CA 1
ATOM 817 C C . PRO A 1 95 ? 18.320 2.384 -17.671 1.00 81.06 95 PRO A C 1
ATOM 819 O O . PRO A 1 95 ? 17.716 1.618 -18.411 1.00 81.06 95 PRO A O 1
ATOM 822 N N . GLU A 1 96 ? 19.332 1.959 -16.923 1.00 81.69 96 GLU A N 1
ATOM 823 C CA . GLU A 1 96 ? 19.862 0.598 -16.978 1.00 81.69 96 GLU A CA 1
ATOM 824 C C . GLU A 1 96 ? 18.898 -0.424 -16.351 1.00 81.69 96 GLU A C 1
ATOM 826 O O . GLU A 1 96 ? 18.708 -1.514 -16.888 1.00 81.69 96 GLU A O 1
ATOM 831 N N . SER A 1 97 ? 18.229 -0.065 -15.252 1.00 77.75 97 SER A N 1
ATOM 832 C CA . SER A 1 97 ? 17.234 -0.926 -14.596 1.00 77.75 97 SER A CA 1
ATOM 833 C C . SER A 1 97 ? 15.880 -0.912 -15.300 1.00 77.75 97 SER A C 1
ATOM 835 O O . SER A 1 97 ? 15.126 -1.879 -15.193 1.00 77.75 97 SER A O 1
ATOM 837 N N . VAL A 1 98 ? 15.550 0.154 -16.041 1.00 77.50 98 VAL A N 1
ATOM 838 C CA . VAL A 1 98 ? 14.303 0.192 -16.821 1.00 77.50 98 VAL A CA 1
ATOM 839 C C . VAL A 1 98 ? 14.300 -0.862 -17.930 1.00 77.50 98 VAL A C 1
ATOM 841 O O . VAL A 1 98 ? 13.229 -1.309 -18.328 1.00 77.50 98 VAL A O 1
ATOM 844 N N . GLY A 1 99 ? 15.477 -1.331 -18.366 1.00 81.62 99 GLY A N 1
ATOM 845 C CA . GLY A 1 99 ? 15.603 -2.429 -19.326 1.00 81.62 99 GLY A CA 1
ATOM 846 C C . GLY A 1 99 ? 14.911 -3.722 -18.878 1.00 81.62 99 GLY A C 1
ATOM 847 O O . GLY A 1 99 ? 14.435 -4.476 -19.723 1.00 81.62 99 GLY A O 1
ATOM 848 N N . PHE A 1 100 ? 14.754 -3.959 -17.567 1.00 79.94 100 PHE A N 1
ATOM 849 C CA . PHE A 1 100 ? 13.984 -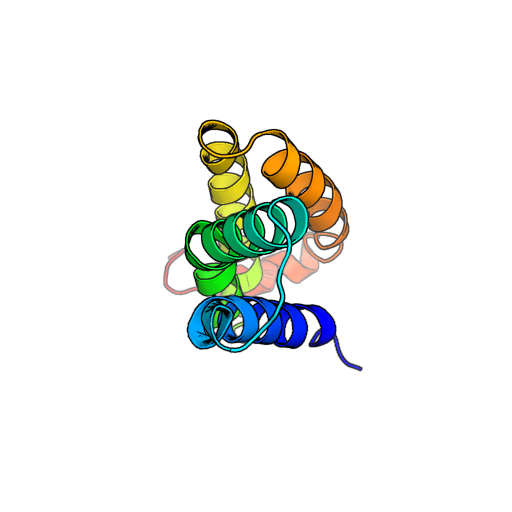5.106 -17.068 1.00 79.94 100 PHE A CA 1
ATOM 850 C C . PHE A 1 100 ? 12.496 -5.037 -17.440 1.00 79.94 100 PHE A C 1
ATOM 852 O O . PHE A 1 100 ? 11.864 -6.083 -17.585 1.00 79.94 100 PHE A O 1
ATOM 859 N N . ALA A 1 101 ? 11.949 -3.837 -17.663 1.00 85.19 101 ALA A N 1
ATOM 860 C CA . ALA A 1 101 ? 10.567 -3.661 -18.099 1.00 85.19 101 ALA A CA 1
ATOM 861 C C . ALA A 1 101 ? 10.324 -4.163 -19.532 1.00 85.19 101 ALA A C 1
ATOM 863 O O . ALA A 1 101 ? 9.179 -4.406 -19.895 1.00 85.19 101 ALA A O 1
ATOM 864 N N . PHE A 1 102 ? 11.369 -4.382 -20.343 1.00 86.44 102 PHE A N 1
ATOM 865 C CA . PHE A 1 102 ? 11.211 -5.001 -21.667 1.00 86.44 102 PHE A CA 1
ATOM 866 C C . PHE A 1 102 ? 10.729 -6.452 -21.604 1.00 86.44 102 PHE A C 1
ATOM 868 O O . PHE A 1 102 ? 10.202 -6.964 -22.585 1.00 86.44 102 PHE A O 1
ATOM 875 N N . PHE A 1 103 ? 10.879 -7.103 -20.451 1.00 88.38 103 PHE A N 1
ATOM 876 C CA . PHE A 1 103 ? 10.381 -8.454 -20.211 1.00 88.38 103 PHE A CA 1
ATOM 877 C C . PHE A 1 103 ? 8.992 -8.468 -19.547 1.00 88.38 103 PHE A C 1
ATOM 879 O O . PHE A 1 103 ? 8.511 -9.532 -19.161 1.00 88.38 103 PHE A O 1
ATOM 886 N N . ASP A 1 104 ? 8.348 -7.308 -19.380 1.00 89.62 104 ASP A N 1
ATOM 887 C CA . ASP A 1 104 ? 6.964 -7.214 -18.913 1.00 89.62 104 ASP A CA 1
ATOM 888 C C . ASP A 1 104 ? 5.999 -7.439 -20.086 1.00 89.62 104 ASP A C 1
ATOM 890 O O . ASP A 1 104 ? 5.858 -6.591 -20.968 1.00 89.62 104 ASP A O 1
ATOM 894 N N . SER A 1 105 ? 5.309 -8.581 -20.074 1.00 88.69 105 SER A N 1
ATOM 895 C CA . SER A 1 105 ? 4.347 -8.976 -21.110 1.00 88.69 105 SER A CA 1
ATOM 896 C C . SER A 1 105 ? 3.091 -8.105 -21.178 1.00 88.69 105 SER A C 1
ATOM 898 O O . SER A 1 105 ? 2.293 -8.281 -22.085 1.00 88.69 105 SER A O 1
ATOM 900 N N . ASP A 1 106 ? 2.858 -7.219 -20.206 1.00 85.94 106 ASP A N 1
ATOM 901 C CA . ASP A 1 106 ? 1.723 -6.289 -20.253 1.00 85.94 106 ASP A CA 1
ATOM 902 C C . ASP A 1 106 ? 2.093 -4.940 -20.902 1.00 85.94 106 ASP A C 1
ATOM 904 O O . ASP A 1 106 ? 1.233 -4.063 -21.019 1.00 85.94 106 ASP A O 1
ATOM 908 N N . ILE A 1 107 ? 3.370 -4.717 -21.243 1.00 80.50 107 ILE A N 1
ATOM 909 C CA . ILE A 1 107 ? 3.845 -3.484 -21.897 1.00 80.50 107 ILE A CA 1
ATOM 910 C C . ILE A 1 107 ? 3.884 -3.639 -23.428 1.00 80.50 107 ILE A C 1
ATOM 912 O O . ILE A 1 107 ? 3.681 -2.648 -24.132 1.00 80.50 107 ILE A O 1
ATOM 916 N N . PHE A 1 108 ? 4.111 -4.858 -23.927 1.00 62.66 108 PHE A N 1
ATOM 917 C CA . PHE A 1 108 ? 4.222 -5.215 -25.347 1.00 62.66 108 PHE A CA 1
ATOM 918 C C . PHE A 1 108 ? 3.247 -6.336 -25.697 1.00 62.66 108 PHE A C 1
ATOM 920 O O . PHE A 1 108 ? 2.668 -6.274 -26.805 1.00 62.66 108 PHE A O 1
#

Foldseek 3Di:
DDPCVVVVVLVVLVVCLVCVVVDPADPVRNVVSVVSNCCCVQQVVQLVVCVVPLLCNVVSLVVSLVSLVVCCVVPVVVSVVVNVVSVVVCPQPDPVSNVSPVPVPVVD

Organism: NCBI:txid13131

Radius of gyration: 16.02 Å; chains: 1; bounding box: 33×23×50 Å